Protein AF-A0A2V7ELX4-F1 (afdb_monomer_lite)

Secondary structure (DSSP, 8-state):
---PPPEEEEEEEE--SSS-EEEE--TT-SSEEEEES-TT------SS---S--TTS-EEEE-TT-EEEEEEEE-HHHHTTSPSEEEEEEEEEEBSS-EEEEEEEEEEESTT---

Foldseek 3Di:
DPPFDKDKDKDKDWQQDQAKFWWQDDVVPQKDKFWDQDQPDDPPDRPDPDDHPDLPHHTDIAHNGDMDMGMDIGDRVSLVVDDFHKIWIWIWTDTNVDIDIDTDGIDTPRPPDDD

Structure (mmCIF, N/CA/C/O backbone):
data_AF-A0A2V7ELX4-F1
#
_entry.id   AF-A0A2V7ELX4-F1
#
loop_
_atom_site.group_PDB
_atom_site.id
_atom_site.type_symbol
_atom_site.label_atom_id
_atom_site.label_alt_id
_atom_site.label_comp_id
_atom_site.label_asym_id
_atom_site.label_entity_id
_atom_site.label_seq_id
_atom_site.pdbx_PDB_ins_code
_atom_site.Cartn_x
_atom_site.Cartn_y
_atom_site.Cartn_z
_atom_site.occupancy
_atom_site.B_iso_or_equiv
_atom_site.auth_seq_id
_atom_site.auth_comp_id
_atom_site.auth_asym_id
_atom_site.auth_atom_id
_atom_site.pdbx_PDB_model_num
ATOM 1 N N . MET A 1 1 ? 15.986 -9.908 -24.007 1.00 38.38 1 MET A N 1
ATOM 2 C CA . MET A 1 1 ? 14.817 -10.297 -23.192 1.00 38.38 1 MET A CA 1
ATOM 3 C C . MET A 1 1 ? 14.514 -9.139 -22.253 1.00 38.38 1 MET A C 1
ATOM 5 O O . MET A 1 1 ? 15.300 -8.907 -21.348 1.00 38.38 1 MET A O 1
ATOM 9 N N . ARG A 1 2 ? 13.478 -8.332 -22.522 1.00 46.34 2 ARG A N 1
ATOM 10 C CA . ARG A 1 2 ? 13.071 -7.247 -21.610 1.00 46.34 2 ARG A CA 1
ATOM 11 C C . ARG A 1 2 ? 12.226 -7.862 -20.492 1.00 46.34 2 ARG A C 1
ATOM 13 O O . ARG A 1 2 ? 11.006 -7.822 -20.554 1.00 46.34 2 ARG A O 1
ATOM 20 N N . GLY A 1 3 ? 12.884 -8.523 -19.542 1.00 54.38 3 GLY A N 1
ATOM 21 C CA . GLY A 1 3 ? 12.252 -8.941 -18.293 1.00 54.38 3 GLY A CA 1
ATOM 22 C C . GLY 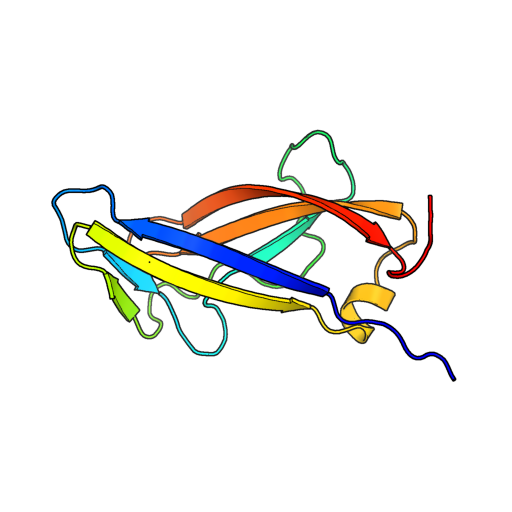A 1 3 ? 12.114 -7.711 -17.408 1.00 54.38 3 GLY A C 1
ATOM 23 O O . GLY A 1 3 ? 13.076 -7.329 -16.751 1.00 54.38 3 GLY A O 1
ATOM 24 N N . GLY A 1 4 ? 10.971 -7.032 -17.484 1.00 70.62 4 GLY A N 1
ATOM 25 C CA . GLY A 1 4 ? 10.635 -6.006 -16.502 1.00 70.62 4 GLY A CA 1
ATOM 26 C C . GLY A 1 4 ? 10.314 -6.660 -15.155 1.00 70.62 4 GLY A C 1
ATOM 27 O O . GLY A 1 4 ? 9.969 -7.839 -15.107 1.00 70.62 4 GLY A O 1
ATOM 28 N N . GLN A 1 5 ? 10.480 -5.910 -14.070 1.00 88.50 5 GLN A N 1
ATOM 29 C CA . GLN A 1 5 ? 10.137 -6.366 -12.725 1.00 88.50 5 GLN A CA 1
ATOM 30 C C . GLN A 1 5 ? 8.779 -5.793 -12.329 1.00 88.50 5 GLN A C 1
ATOM 32 O O . GLN A 1 5 ? 8.470 -4.650 -12.671 1.00 88.50 5 GLN A O 1
ATOM 37 N N . ASP A 1 6 ? 7.998 -6.582 -11.604 1.00 89.50 6 ASP A N 1
ATOM 38 C CA . ASP A 1 6 ? 6.769 -6.116 -10.976 1.00 89.50 6 ASP A CA 1
ATOM 39 C C . ASP A 1 6 ? 7.104 -5.362 -9.680 1.00 89.50 6 ASP A C 1
ATOM 41 O O . ASP A 1 6 ? 8.080 -5.683 -8.995 1.00 89.50 6 ASP A O 1
ATOM 45 N N . LEU A 1 7 ? 6.281 -4.376 -9.321 1.00 87.25 7 LEU A N 1
ATOM 46 C CA . LEU A 1 7 ? 6.351 -3.708 -8.021 1.00 87.25 7 LEU A CA 1
ATOM 47 C C . LEU A 1 7 ? 5.241 -4.250 -7.126 1.00 87.25 7 LEU A C 1
ATOM 49 O O . LEU A 1 7 ? 4.069 -3.954 -7.351 1.00 87.25 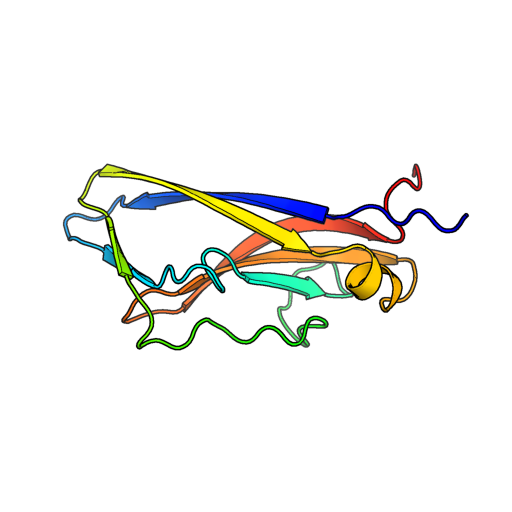7 LEU A O 1
ATOM 53 N N . GLU A 1 8 ? 5.601 -4.997 -6.088 1.00 88.25 8 GLU A N 1
ATOM 54 C CA . GLU A 1 8 ? 4.666 -5.329 -5.015 1.00 88.25 8 GLU A CA 1
ATOM 55 C C . GLU A 1 8 ? 4.708 -4.252 -3.927 1.00 88.25 8 GLU A C 1
ATOM 57 O O . GLU A 1 8 ? 5.768 -3.911 -3.401 1.00 88.25 8 GLU A O 1
ATOM 62 N N . VAL A 1 9 ? 3.536 -3.724 -3.584 1.00 84.62 9 VAL A N 1
ATOM 63 C CA . VAL A 1 9 ? 3.335 -2.818 -2.455 1.00 84.62 9 VAL A CA 1
ATOM 64 C C . VAL A 1 9 ? 2.436 -3.505 -1.444 1.00 84.62 9 VAL A C 1
ATOM 66 O O . VAL A 1 9 ? 1.323 -3.917 -1.769 1.00 84.62 9 VAL A O 1
ATOM 69 N N . SER A 1 10 ? 2.910 -3.569 -0.206 1.00 86.06 10 SER A N 1
ATOM 70 C CA . SER A 1 10 ? 2.210 -4.192 0.912 1.00 86.06 10 SER A CA 1
ATOM 71 C C . SER A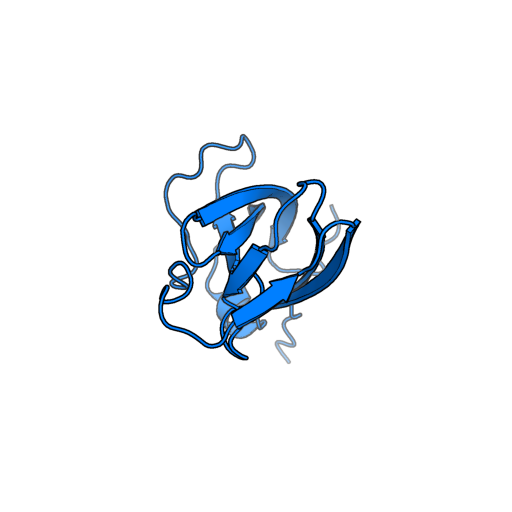 1 10 ? 2.006 -3.173 2.027 1.00 86.06 10 SER A C 1
ATOM 73 O O . SER A 1 10 ? 2.910 -2.396 2.337 1.00 86.06 10 SER A O 1
ATOM 75 N N . ALA A 1 11 ? 0.826 -3.170 2.643 1.00 84.25 11 ALA A N 1
ATOM 76 C CA . ALA A 1 11 ? 0.506 -2.316 3.780 1.00 84.25 11 ALA A CA 1
ATOM 77 C C . ALA A 1 11 ? -0.287 -3.069 4.848 1.00 84.25 11 ALA A C 1
ATOM 79 O O . ALA A 1 11 ? -1.056 -3.983 4.553 1.00 84.25 11 ALA A O 1
ATOM 80 N N . LEU A 1 12 ? -0.116 -2.646 6.100 1.00 87.75 12 LEU A N 1
ATOM 81 C CA . LEU A 1 12 ? -0.895 -3.128 7.234 1.00 87.75 12 LEU A CA 1
ATOM 82 C C . LEU A 1 12 ? -1.928 -2.073 7.614 1.00 87.75 12 LEU A C 1
ATOM 84 O O . LEU A 1 12 ? -1.573 -0.959 8.001 1.00 87.75 12 LEU A O 1
ATOM 88 N N . LEU A 1 13 ? -3.204 -2.437 7.528 1.00 86.50 13 LEU A N 1
ATOM 89 C CA . LEU A 1 13 ? -4.302 -1.614 8.017 1.00 86.50 13 LEU A CA 1
ATOM 90 C C . LEU A 1 13 ? -4.763 -2.156 9.366 1.00 86.50 13 LEU A C 1
ATOM 92 O O . LEU A 1 13 ? -5.179 -3.308 9.460 1.00 86.50 13 LEU A O 1
ATOM 96 N N . ARG A 1 14 ? -4.724 -1.309 10.396 1.00 90.25 14 ARG A N 1
ATOM 97 C CA . ARG A 1 14 ? -5.209 -1.632 11.740 1.00 90.25 14 ARG A CA 1
ATOM 98 C C . ARG A 1 14 ? -6.435 -0.797 12.083 1.00 90.25 14 ARG A C 1
ATOM 100 O O . ARG A 1 14 ? -6.370 0.434 12.045 1.00 90.25 14 ARG A O 1
ATOM 107 N N . ASN A 1 15 ? -7.520 -1.447 12.496 1.00 90.81 15 ASN A N 1
ATOM 108 C CA . ASN A 1 15 ? -8.676 -0.748 13.042 1.00 90.81 15 ASN A CA 1
ATOM 109 C C . ASN A 1 15 ? -8.405 -0.348 14.503 1.00 90.81 15 ASN A C 1
ATOM 111 O O . ASN A 1 15 ? -8.617 -1.123 15.430 1.00 90.81 15 ASN A O 1
ATOM 115 N N . SER A 1 16 ? -7.938 0.885 14.708 1.00 92.94 16 SER A N 1
ATOM 116 C CA . SER A 1 16 ? -7.725 1.462 16.049 1.00 92.94 16 SER A CA 1
ATOM 117 C C . SER A 1 16 ? -8.968 2.166 16.615 1.00 92.94 16 SER A C 1
ATOM 119 O O . SER A 1 16 ? -8.877 2.862 17.627 1.00 92.94 16 SER A O 1
ATOM 121 N N . THR A 1 17 ? -10.123 2.048 15.953 1.00 90.94 17 THR A N 1
ATOM 122 C CA . THR A 1 17 ? -11.378 2.664 16.403 1.00 90.94 17 THR A CA 1
ATOM 123 C C . THR A 1 17 ? -12.137 1.741 17.360 1.00 90.94 17 THR A C 1
ATOM 125 O O . THR A 1 17 ? -11.716 0.620 17.631 1.00 90.94 17 THR A O 1
ATOM 128 N N . LYS A 1 18 ? -13.273 2.216 17.886 1.00 93.94 18 LYS A N 1
ATOM 129 C CA . LYS A 1 18 ? -14.194 1.410 18.708 1.00 93.94 18 LYS A CA 1
ATOM 130 C C . LYS A 1 18 ? -15.308 0.742 17.893 1.00 93.94 18 LYS A C 1
ATOM 132 O O . LYS A 1 18 ? -16.144 0.060 18.476 1.00 93.94 18 LYS A O 1
ATOM 137 N N . SER A 1 19 ? -15.336 0.957 16.580 1.00 93.25 19 SER A N 1
ATOM 138 C CA . SER A 1 19 ? -16.405 0.502 15.690 1.00 93.25 19 SER A CA 1
ATOM 139 C C . SER A 1 19 ? -15.865 -0.463 14.645 1.00 93.25 19 SER A C 1
ATOM 141 O O . SER A 1 19 ? -14.681 -0.437 14.321 1.00 93.25 19 SER A O 1
ATOM 143 N N . HIS A 1 20 ? -16.745 -1.287 14.085 1.00 92.12 20 HIS A N 1
ATOM 144 C CA . HIS A 1 20 ? -16.433 -2.084 12.902 1.00 92.12 20 HIS A CA 1
ATOM 145 C C . HIS A 1 20 ? -16.174 -1.180 11.689 1.00 92.12 20 HIS A C 1
ATOM 147 O O . HIS A 1 20 ? -16.853 -0.163 11.509 1.00 92.12 20 HIS A O 1
ATOM 153 N N . ILE A 1 21 ? -15.197 -1.553 10.863 1.00 88.94 21 ILE A N 1
ATOM 154 C CA . ILE A 1 21 ? -14.894 -0.885 9.594 1.00 88.94 21 ILE A CA 1
ATOM 155 C C . ILE A 1 21 ? -15.142 -1.873 8.463 1.00 88.94 21 ILE A C 1
ATOM 157 O O . ILE A 1 21 ? -14.473 -2.896 8.365 1.00 88.94 21 ILE A O 1
ATOM 161 N N . LEU A 1 22 ? -16.052 -1.513 7.559 1.00 87.94 22 LEU A N 1
ATOM 162 C CA . LEU A 1 22 ? -16.247 -2.235 6.308 1.00 87.94 22 LEU A CA 1
ATOM 163 C C . LEU A 1 22 ? -15.249 -1.708 5.277 1.00 87.94 22 LEU A C 1
ATOM 165 O O . LEU A 1 22 ? -15.477 -0.681 4.625 1.00 87.94 22 LEU A O 1
ATOM 169 N N . LEU A 1 23 ? -14.116 -2.395 5.166 1.00 83.12 23 LEU A N 1
ATOM 170 C CA . LEU A 1 23 ? -13.124 -2.140 4.133 1.00 83.12 23 LEU A CA 1
ATOM 171 C C . LEU A 1 23 ? -13.650 -2.705 2.816 1.00 83.12 23 LEU A C 1
ATOM 173 O O . LEU A 1 23 ? -13.924 -3.899 2.732 1.00 83.12 23 LEU A O 1
ATOM 177 N N . VAL A 1 24 ? -13.766 -1.883 1.777 1.00 76.31 24 VAL A N 1
ATOM 178 C CA . VAL A 1 24 ? -14.092 -2.389 0.441 1.00 76.31 24 VAL A CA 1
ATOM 179 C C . VAL A 1 24 ? -12.861 -3.135 -0.065 1.00 76.31 24 VAL A C 1
ATOM 181 O O . VAL A 1 24 ? -11.835 -2.532 -0.356 1.00 76.31 24 VAL A O 1
ATOM 184 N N . ASN A 1 25 ? -12.962 -4.458 -0.124 1.00 68.25 25 ASN A N 1
ATOM 185 C CA . ASN A 1 25 ? -11.889 -5.367 -0.496 1.00 68.25 25 ASN A CA 1
ATOM 186 C C . ASN A 1 25 ? -12.444 -6.411 -1.471 1.00 68.25 25 ASN A C 1
ATOM 188 O O . ASN A 1 25 ? -12.694 -7.567 -1.131 1.00 68.25 25 ASN A O 1
ATOM 192 N N . GLY A 1 26 ? -12.695 -5.976 -2.704 1.00 57.03 26 GLY A N 1
ATOM 193 C CA . GLY A 1 26 ? -12.852 -6.912 -3.811 1.00 57.03 26 GLY A CA 1
ATOM 194 C C . GLY A 1 26 ? -11.479 -7.409 -4.259 1.00 57.03 26 GLY A C 1
ATOM 195 O O . GLY A 1 26 ? -10.503 -6.668 -4.162 1.00 57.03 26 GLY A O 1
ATOM 196 N N . ALA A 1 27 ? -11.411 -8.601 -4.862 1.00 53.66 27 ALA A N 1
ATOM 197 C CA . ALA A 1 27 ? -10.189 -9.161 -5.465 1.00 53.66 27 ALA A CA 1
ATOM 198 C C . ALA A 1 27 ? -9.467 -8.215 -6.458 1.00 53.66 27 ALA A C 1
ATOM 200 O O . ALA A 1 27 ? -8.340 -8.469 -6.864 1.00 53.66 27 ALA A O 1
ATOM 201 N N . GLN A 1 28 ? -10.113 -7.117 -6.858 1.00 54.59 28 GLN A N 1
ATOM 202 C CA . GLN A 1 28 ? -9.592 -6.123 -7.787 1.00 54.59 28 GLN A CA 1
ATOM 203 C C . GLN A 1 28 ? -9.047 -4.853 -7.113 1.00 54.59 28 GLN A C 1
ATOM 205 O O . GLN A 1 28 ? -8.405 -4.062 -7.805 1.00 54.59 28 GLN A O 1
ATOM 210 N N . CYS A 1 29 ? -9.284 -4.627 -5.812 1.00 59.66 29 CYS A N 1
ATOM 211 C CA . CYS A 1 29 ? -8.969 -3.346 -5.168 1.00 59.66 29 CYS A CA 1
ATOM 212 C C . CYS A 1 29 ? -8.827 -3.412 -3.621 1.00 59.66 29 CYS A C 1
ATOM 214 O O . CYS A 1 29 ? -9.541 -2.713 -2.912 1.00 59.66 29 CYS A O 1
ATOM 216 N N . PRO A 1 30 ? -7.932 -4.244 -3.055 1.00 59.25 30 PRO A N 1
ATOM 217 C CA . PRO A 1 30 ? -7.612 -4.198 -1.620 1.00 59.25 30 PRO A CA 1
ATOM 218 C C . PRO A 1 30 ? -6.833 -2.930 -1.236 1.00 59.25 30 PRO A C 1
ATOM 220 O O . PRO A 1 30 ? -6.984 -2.401 -0.139 1.00 59.25 30 PRO A O 1
ATOM 223 N N . LEU A 1 31 ? -5.969 -2.472 -2.145 1.00 66.25 31 LEU A N 1
ATOM 224 C CA . LEU A 1 31 ? -4.996 -1.408 -1.947 1.00 66.25 31 LEU A CA 1
ATOM 225 C C . LEU A 1 31 ? -4.752 -0.724 -3.290 1.00 66.25 31 LEU A C 1
ATOM 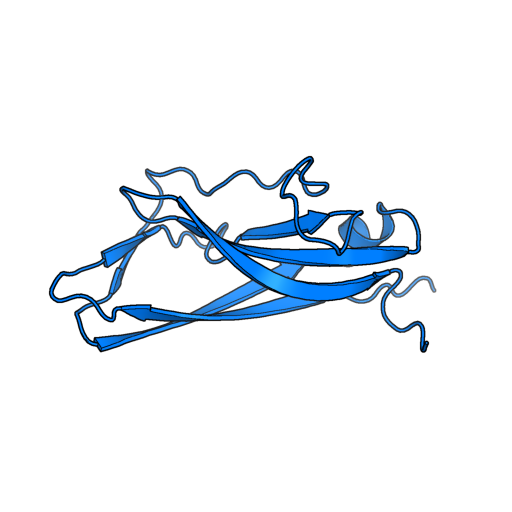227 O O . LEU A 1 31 ? -4.441 -1.385 -4.285 1.00 66.25 31 LEU A O 1
ATOM 231 N N . PHE A 1 32 ? -4.922 0.592 -3.328 1.00 68.00 32 PHE A N 1
ATOM 232 C CA . PHE A 1 32 ? -4.665 1.393 -4.517 1.00 68.00 32 PHE A CA 1
ATOM 233 C C . PHE A 1 32 ? -3.317 2.108 -4.369 1.00 68.00 32 PHE A C 1
ATOM 235 O O . PHE A 1 32 ? -3.067 2.744 -3.344 1.00 68.00 32 PHE A O 1
ATOM 242 N N . VAL A 1 33 ? -2.440 1.960 -5.368 1.00 64.19 33 VAL A N 1
ATOM 243 C CA . VAL A 1 33 ? -1.078 2.512 -5.370 1.00 64.19 33 VAL A CA 1
ATOM 244 C C . VAL A 1 33 ? -0.994 3.637 -6.385 1.00 64.19 33 VAL A C 1
ATOM 246 O O . VAL A 1 33 ? -0.953 3.364 -7.576 1.00 64.19 33 VAL A O 1
ATOM 249 N N . ARG A 1 34 ? -0.886 4.887 -5.934 1.00 70.38 34 ARG A N 1
ATOM 250 C CA . ARG A 1 34 ? -0.635 6.010 -6.853 1.00 70.38 34 ARG A CA 1
ATOM 251 C C . ARG A 1 34 ? 0.859 6.212 -7.017 1.00 70.38 34 ARG A C 1
ATOM 253 O O . ARG A 1 34 ? 1.537 6.484 -6.025 1.00 70.38 34 ARG A O 1
ATOM 260 N N . LEU A 1 35 ? 1.335 6.138 -8.258 1.00 71.56 35 LEU A N 1
ATOM 261 C CA . LEU A 1 35 ? 2.652 6.639 -8.642 1.00 71.56 35 LEU A CA 1
ATOM 262 C C . LEU A 1 35 ? 2.528 8.085 -9.123 1.00 71.56 35 LEU A C 1
ATOM 264 O O . LEU A 1 35 ? 1.691 8.382 -9.976 1.00 71.56 35 LEU A O 1
ATOM 268 N N . PHE A 1 36 ? 3.351 8.980 -8.581 1.00 71.94 36 PHE A N 1
ATOM 269 C CA . PHE A 1 36 ? 3.367 10.395 -8.958 1.00 71.94 36 PHE A CA 1
ATOM 270 C C . PHE A 1 36 ? 4.795 10.900 -9.170 1.00 71.94 36 PHE A C 1
ATOM 272 O O . PHE A 1 36 ? 5.721 10.460 -8.490 1.00 71.94 36 PHE A O 1
ATOM 279 N N . ALA A 1 37 ? 4.969 11.790 -10.149 1.00 65.00 37 ALA A N 1
ATOM 280 C CA . ALA A 1 37 ? 6.285 12.230 -10.616 1.00 65.00 37 ALA A CA 1
ATOM 281 C C . ALA A 1 37 ? 7.008 13.180 -9.641 1.00 65.00 37 ALA A C 1
ATOM 283 O O . ALA A 1 37 ? 8.228 13.299 -9.706 1.00 65.00 37 ALA A O 1
ATOM 284 N N . ASP A 1 38 ? 6.278 13.848 -8.742 1.00 62.78 38 ASP A N 1
ATOM 285 C CA . ASP A 1 38 ? 6.851 14.773 -7.760 1.00 62.78 38 ASP A CA 1
ATOM 286 C C . ASP A 1 38 ? 6.969 14.122 -6.368 1.00 62.78 38 ASP A C 1
ATOM 288 O O . ASP A 1 38 ? 5.980 14.051 -5.650 1.00 62.78 38 ASP A O 1
ATOM 292 N N . PRO A 1 39 ? 8.156 13.696 -5.907 1.00 56.62 39 PRO A N 1
ATOM 293 C CA . PRO A 1 39 ? 8.321 13.017 -4.620 1.00 56.62 39 PRO A CA 1
ATOM 294 C C . PRO A 1 39 ? 8.061 13.898 -3.378 1.00 56.62 39 PRO A C 1
ATOM 296 O O . PRO A 1 39 ? 8.238 13.403 -2.264 1.00 56.62 39 PRO A O 1
ATOM 299 N N . THR A 1 40 ? 7.680 15.174 -3.528 1.00 57.94 40 THR A N 1
ATOM 300 C CA . THR A 1 40 ? 7.427 16.111 -2.414 1.00 57.94 40 THR A CA 1
ATOM 301 C C . THR A 1 40 ? 6.000 16.081 -1.854 1.00 57.94 40 THR A C 1
ATOM 303 O O . THR A 1 40 ? 5.759 16.646 -0.789 1.00 57.94 40 THR A O 1
ATOM 306 N N . GLY A 1 41 ? 5.085 15.328 -2.475 1.00 49.78 41 GLY A N 1
ATOM 307 C CA . GLY A 1 41 ? 3.893 14.829 -1.780 1.00 49.78 41 GLY A CA 1
ATOM 308 C C . GLY A 1 41 ? 2.562 15.518 -2.076 1.00 49.78 41 GLY A C 1
ATOM 309 O O . GLY A 1 41 ? 1.587 15.185 -1.406 1.00 49.78 41 GLY A O 1
ATOM 310 N N . GLU A 1 42 ? 2.465 16.402 -3.074 1.00 52.69 42 GLU A N 1
ATOM 311 C CA . GLU A 1 42 ? 1.157 16.864 -3.562 1.00 52.69 42 GLU A CA 1
ATOM 312 C C . GLU A 1 42 ? 0.507 15.775 -4.442 1.00 52.69 42 GLU A C 1
ATOM 314 O O . GLU A 1 42 ? 1.046 15.436 -5.500 1.00 52.69 42 GLU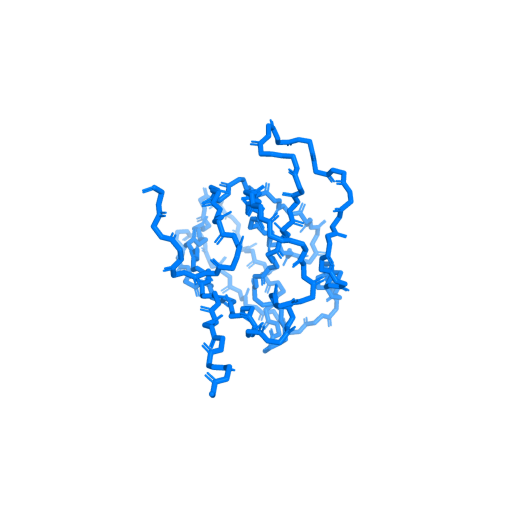 A O 1
ATOM 319 N N . PRO A 1 43 ? -0.648 15.199 -4.051 1.00 52.56 43 PRO A N 1
ATOM 320 C CA . PRO A 1 43 ? -1.294 14.090 -4.755 1.00 52.56 43 PRO A CA 1
ATOM 321 C C . PRO A 1 43 ? -2.051 14.552 -6.017 1.00 52.56 43 PRO A C 1
ATOM 323 O O . PRO A 1 43 ? -3.191 14.136 -6.262 1.00 52.56 43 PRO A O 1
ATOM 326 N N . SER A 1 44 ? -1.428 15.400 -6.835 1.00 48.72 44 SER A N 1
ATOM 327 C CA . SER A 1 44 ? -1.951 15.827 -8.133 1.00 48.72 44 SER A CA 1
ATOM 328 C C . SER A 1 44 ? -1.480 14.870 -9.242 1.00 48.72 44 SER A C 1
ATOM 330 O O . SER A 1 44 ? -0.299 14.568 -9.362 1.00 48.72 44 SER A O 1
ATOM 332 N N . GLY A 1 45 ? -2.429 14.346 -10.032 1.00 51.03 45 GLY A N 1
ATOM 333 C CA . GLY A 1 45 ? -2.154 13.508 -11.211 1.00 51.03 45 GLY A CA 1
ATOM 334 C C . GLY A 1 45 ? -1.719 12.064 -10.923 1.00 51.03 45 GLY A C 1
ATOM 335 O O . GLY A 1 45 ? -0.554 11.732 -11.115 1.00 51.03 45 GLY A O 1
ATOM 336 N N . SER A 1 46 ? -2.662 11.181 -10.539 1.00 53.41 46 SER A N 1
ATOM 337 C CA . SER A 1 46 ? -2.417 9.720 -10.609 1.00 53.41 46 SER A CA 1
ATOM 338 C C . SER A 1 46 ? -1.930 9.383 -12.004 1.00 53.41 46 SER A C 1
ATOM 340 O O . SER A 1 46 ? -2.613 9.716 -12.974 1.00 53.41 46 SER A O 1
ATOM 342 N N . LEU A 1 47 ? -0.789 8.712 -12.098 1.00 53.19 47 LEU A N 1
ATOM 343 C CA . LEU A 1 47 ? -0.286 8.231 -13.377 1.00 53.19 47 LEU A CA 1
ATOM 344 C C . LEU A 1 47 ? -0.818 6.830 -13.703 1.00 53.19 47 LEU A C 1
ATOM 346 O O . LEU A 1 47 ? -0.807 6.427 -14.862 1.00 53.19 47 LEU A O 1
ATOM 350 N N . ASP A 1 48 ? -1.339 6.105 -12.710 1.00 54.72 48 ASP A N 1
ATOM 351 C CA . ASP A 1 48 ? -2.065 4.864 -12.928 1.00 54.72 48 ASP A CA 1
ATOM 352 C C . ASP A 1 48 ? -3.578 5.127 -13.021 1.00 54.72 48 ASP A C 1
ATOM 354 O O . ASP A 1 48 ? -4.174 5.860 -12.233 1.00 54.72 48 ASP A O 1
ATOM 358 N N . GLY A 1 49 ? -4.221 4.537 -14.028 1.00 49.19 49 GLY A N 1
ATOM 359 C CA . GLY A 1 49 ? -5.660 4.678 -14.258 1.00 49.19 49 GLY A CA 1
ATOM 360 C C . GLY A 1 49 ? -6.533 3.952 -13.233 1.00 49.19 49 GLY A C 1
ATOM 361 O O . GLY A 1 49 ? -7.751 3.903 -13.422 1.00 49.19 49 GLY A O 1
ATOM 362 N N . SER A 1 50 ? -5.963 3.353 -12.178 1.00 54.53 50 SER A N 1
ATOM 363 C CA . SER A 1 50 ? -6.802 2.807 -11.120 1.00 54.53 50 SER A CA 1
ATOM 364 C C . SER A 1 50 ? -7.511 3.966 -10.421 1.00 54.53 50 SER A C 1
ATOM 366 O O . SER A 1 50 ? -6.913 4.916 -9.940 1.00 54.53 50 SER A O 1
ATOM 368 N N . MET A 1 51 ? -8.835 3.951 -10.444 1.00 51.72 51 MET A N 1
ATOM 369 C CA . MET A 1 51 ? -9.628 4.839 -9.606 1.00 51.72 51 MET A CA 1
ATOM 370 C C . MET A 1 51 ? -9.810 4.157 -8.250 1.00 51.72 51 MET A C 1
ATOM 372 O O . MET A 1 51 ? -9.671 2.935 -8.145 1.00 51.72 51 MET A O 1
ATOM 376 N N . ALA A 1 52 ? -10.132 4.935 -7.214 1.00 58.72 52 ALA A N 1
ATOM 377 C CA . ALA A 1 52 ? -10.582 4.382 -5.940 1.00 58.72 52 ALA A CA 1
ATOM 378 C C . ALA A 1 52 ? -11.633 3.279 -6.170 1.00 58.72 52 ALA A C 1
ATOM 380 O O . ALA A 1 52 ? -12.419 3.337 -7.121 1.00 58.72 52 ALA A O 1
ATOM 381 N N . CYS A 1 53 ? -11.627 2.262 -5.312 1.00 61.88 53 CYS A N 1
ATOM 382 C CA . CYS A 1 53 ? -12.498 1.105 -5.460 1.00 61.88 53 CYS A CA 1
ATOM 383 C C . CYS A 1 53 ? -13.962 1.550 -5.517 1.00 61.88 53 CYS A C 1
ATOM 385 O O . CYS A 1 53 ? -14.372 2.442 -4.772 1.00 61.88 53 CYS A O 1
ATOM 387 N N . ALA A 1 54 ? -14.774 0.920 -6.371 1.00 62.97 54 ALA A N 1
ATOM 388 C CA . ALA A 1 54 ? -16.205 1.195 -6.375 1.00 62.97 54 ALA A CA 1
ATOM 389 C C . ALA A 1 54 ? -16.770 0.913 -4.973 1.00 62.97 54 ALA A C 1
ATOM 391 O O . ALA A 1 54 ? -16.672 -0.210 -4.479 1.00 62.97 54 ALA A O 1
ATOM 392 N N . SER A 1 55 ? -17.387 1.914 -4.343 1.00 63.09 55 SER A N 1
ATOM 393 C CA . SER A 1 55 ? -17.849 1.863 -2.944 1.00 63.09 55 SER A CA 1
ATOM 394 C C . SER A 1 55 ? -18.916 0.796 -2.652 1.00 63.09 55 SER A C 1
ATOM 396 O O . SER A 1 55 ? -19.276 0.582 -1.499 1.00 63.09 55 SER A O 1
ATOM 398 N N . ARG A 1 56 ? -19.416 0.109 -3.689 1.00 65.94 56 ARG A N 1
ATOM 399 C CA . ARG A 1 56 ? -20.388 -0.995 -3.616 1.00 65.94 56 ARG A CA 1
ATOM 400 C C . ARG A 1 56 ? -19.765 -2.384 -3.828 1.00 65.94 56 ARG A C 1
ATOM 402 O O . ARG A 1 56 ? -20.487 -3.332 -4.126 1.00 65.94 56 ARG A O 1
ATOM 409 N N . GLY A 1 57 ? -18.441 -2.502 -3.746 1.00 67.62 57 GLY A N 1
ATOM 410 C CA . GLY A 1 57 ? -17.742 -3.782 -3.860 1.00 67.62 57 GLY A CA 1
ATOM 411 C C . GLY A 1 57 ? -17.899 -4.680 -2.621 1.00 67.62 57 GLY A C 1
ATOM 412 O O . GLY A 1 57 ? -18.405 -4.228 -1.593 1.00 67.62 57 GLY A O 1
ATOM 413 N N . PRO A 1 58 ? -17.442 -5.946 -2.697 1.00 77.25 58 PRO A N 1
ATOM 414 C CA . PRO A 1 58 ? -17.333 -6.828 -1.538 1.00 77.25 58 PRO A CA 1
ATOM 415 C C . PRO A 1 58 ? -16.547 -6.165 -0.406 1.00 77.25 58 PRO A C 1
ATOM 417 O O . PRO A 1 58 ? -15.565 -5.462 -0.660 1.00 77.25 58 PRO A O 1
ATOM 420 N N . THR A 1 59 ? -16.966 -6.402 0.834 1.00 84.50 59 THR A N 1
ATOM 421 C CA . THR A 1 59 ? -16.342 -5.796 2.011 1.00 84.50 59 THR A CA 1
ATOM 422 C C . THR A 1 59 ? -15.718 -6.839 2.922 1.00 84.50 59 THR A C 1
ATOM 424 O O . THR A 1 59 ? -16.324 -7.874 3.191 1.00 84.50 59 THR A O 1
ATOM 427 N N . LEU A 1 60 ? -14.542 -6.517 3.450 1.00 86.25 60 LEU A N 1
ATOM 428 C CA . LEU A 1 60 ? -13.965 -7.155 4.620 1.00 86.25 60 LEU A CA 1
ATOM 429 C C . LEU A 1 60 ? -14.400 -6.367 5.860 1.00 86.25 60 LEU A C 1
ATOM 431 O O . LEU A 1 60 ? -14.150 -5.164 5.942 1.00 86.25 60 LEU A O 1
ATOM 435 N N . ASP A 1 61 ? -15.050 -7.040 6.804 1.00 90.12 61 ASP A N 1
ATOM 436 C CA . ASP A 1 61 ? -15.355 -6.459 8.109 1.00 90.12 61 ASP A CA 1
ATOM 437 C C . ASP A 1 61 ? -14.124 -6.555 9.019 1.00 90.12 61 ASP A C 1
ATOM 439 O O . ASP A 1 61 ? -13.588 -7.642 9.227 1.00 90.12 61 ASP A O 1
ATOM 443 N N . LEU A 1 62 ? -13.661 -5.410 9.519 1.00 90.00 62 LEU A N 1
ATOM 444 C CA . LEU A 1 62 ? -12.557 -5.296 10.467 1.00 90.00 62 LEU A CA 1
ATOM 445 C C . LEU A 1 62 ? -13.114 -4.874 11.824 1.00 90.00 62 LEU A C 1
ATOM 447 O O . LEU A 1 62 ? -13.515 -3.715 12.000 1.00 90.00 62 LEU A O 1
ATOM 451 N N . ALA A 1 63 ? -13.096 -5.779 12.798 1.00 94.81 63 ALA A N 1
ATOM 452 C CA . ALA A 1 63 ? -13.504 -5.483 14.162 1.00 94.81 63 ALA A CA 1
ATOM 453 C C . ALA A 1 63 ? -12.489 -4.548 14.859 1.00 94.81 63 ALA A C 1
ATOM 455 O O . ALA A 1 63 ? -11.344 -4.406 14.412 1.00 94.81 63 ALA A O 1
ATOM 456 N N . PRO A 1 64 ? -12.875 -3.873 15.958 1.00 95.81 64 PRO A N 1
ATOM 457 C CA . PRO A 1 64 ? -11.944 -3.091 16.769 1.00 95.81 64 PRO A CA 1
ATOM 458 C C . PRO A 1 64 ? -10.716 -3.905 17.198 1.00 95.81 64 PRO A C 1
ATOM 460 O O . PRO A 1 64 ? -10.842 -4.935 17.855 1.00 95.81 64 PRO A O 1
ATOM 463 N N . GLY A 1 65 ? -9.522 -3.416 16.866 1.00 95.06 65 GLY A N 1
ATOM 464 C CA . GLY A 1 65 ? -8.249 -4.077 17.160 1.00 95.06 65 GLY A CA 1
ATOM 465 C C . GLY A 1 65 ? -7.705 -4.961 16.035 1.00 95.06 65 GLY A C 1
ATOM 466 O O . GLY A 1 65 ? -6.500 -5.231 16.044 1.00 95.06 65 GLY A O 1
ATOM 467 N N . ASP A 1 66 ? -8.529 -5.336 15.052 1.00 94.06 66 ASP A N 1
ATOM 468 C CA . ASP A 1 66 ? -8.103 -6.174 13.931 1.00 94.06 66 ASP A CA 1
ATOM 469 C C . ASP A 1 66 ? -7.032 -5.492 13.081 1.00 94.06 66 ASP A C 1
ATOM 471 O O . ASP A 1 66 ? -6.965 -4.262 12.953 1.00 94.06 66 ASP A O 1
ATOM 475 N N . THR A 1 67 ? -6.186 -6.321 12.474 1.00 91.19 67 THR A N 1
ATOM 476 C CA . THR A 1 67 ? -5.186 -5.902 11.493 1.00 91.19 67 THR A CA 1
ATOM 477 C C . THR A 1 67 ? -5.280 -6.791 10.265 1.00 91.19 67 THR A C 1
ATOM 479 O O . THR A 1 67 ? -5.357 -8.012 10.386 1.00 91.19 67 THR A O 1
ATOM 482 N N . VAL A 1 68 ? -5.234 -6.184 9.083 1.00 87.38 68 VAL A N 1
ATOM 483 C CA . VAL A 1 68 ? -5.196 -6.891 7.802 1.00 87.38 68 VAL A CA 1
ATOM 484 C C . VAL A 1 68 ? -3.991 -6.439 6.986 1.00 87.38 68 VAL A C 1
ATOM 486 O O . VAL A 1 68 ? -3.656 -5.254 6.951 1.00 87.38 68 VAL A O 1
ATOM 489 N N . ALA A 1 69 ? -3.342 -7.397 6.329 1.00 86.62 69 ALA A N 1
ATOM 490 C CA . ALA A 1 69 ? -2.344 -7.124 5.309 1.00 86.62 69 ALA A CA 1
ATOM 491 C C . ALA A 1 69 ? -3.032 -6.976 3.951 1.00 86.62 69 ALA A C 1
ATOM 493 O O . ALA A 1 69 ? -3.805 -7.838 3.533 1.00 86.62 69 ALA A O 1
ATOM 494 N N . LEU A 1 70 ? -2.744 -5.874 3.275 1.00 82.56 70 LEU A N 1
ATOM 495 C CA . LEU A 1 70 ? -3.243 -5.565 1.947 1.00 82.56 70 LEU A CA 1
ATOM 496 C C . LEU A 1 70 ? -2.046 -5.493 1.012 1.00 82.56 70 LEU A C 1
ATOM 498 O O . LEU A 1 70 ? -1.045 -4.861 1.345 1.00 82.56 70 LEU A O 1
ATOM 502 N N . THR A 1 71 ? -2.148 -6.129 -0.148 1.00 82.75 71 THR A N 1
ATOM 503 C CA . THR A 1 71 ? -1.076 -6.144 -1.141 1.00 82.75 71 THR A CA 1
ATOM 504 C C . THR A 1 71 ? -1.613 -5.731 -2.503 1.00 82.75 71 THR A C 1
ATOM 506 O O . THR A 1 71 ? -2.772 -5.986 -2.850 1.00 82.75 71 THR A O 1
ATOM 509 N N . ARG A 1 72 ? -0.775 -5.055 -3.284 1.00 81.69 72 ARG A N 1
ATOM 510 C CA . ARG A 1 72 ? -1.043 -4.718 -4.678 1.00 81.69 72 ARG A CA 1
ATOM 511 C C . ARG A 1 72 ? 0.231 -4.882 -5.482 1.00 81.69 72 ARG A C 1
ATOM 513 O O . ARG A 1 72 ? 1.243 -4.262 -5.175 1.00 81.69 72 ARG A O 1
ATOM 520 N N . THR A 1 73 ? 0.135 -5.653 -6.552 1.00 84.56 73 THR A N 1
ATOM 521 C CA . THR A 1 73 ? 1.204 -5.783 -7.537 1.00 84.56 73 THR A CA 1
ATOM 522 C C . THR A 1 73 ? 0.902 -4.873 -8.721 1.00 84.56 73 THR A C 1
ATOM 524 O O . THR A 1 73 ? -0.176 -4.955 -9.316 1.00 84.56 73 THR A O 1
ATOM 527 N N . LEU A 1 74 ? 1.837 -3.983 -9.044 1.00 81.75 74 LEU A N 1
ATOM 528 C CA . LEU A 1 74 ? 1.864 -3.237 -10.295 1.00 81.75 74 LEU A CA 1
ATOM 529 C C . LEU A 1 74 ? 2.719 -4.029 -11.290 1.00 81.75 74 LEU A C 1
ATOM 531 O O . LEU A 1 74 ? 3.925 -4.169 -11.061 1.00 81.75 74 LEU A O 1
ATOM 535 N N . PRO A 1 75 ? 2.114 -4.574 -12.356 1.00 84.88 75 PRO A N 1
ATOM 536 C CA . PRO A 1 75 ? 2.845 -5.396 -13.300 1.00 84.88 75 PRO A CA 1
ATOM 537 C C . PRO A 1 75 ? 3.828 -4.572 -14.142 1.00 84.88 75 PRO A C 1
ATOM 539 O O . PRO A 1 75 ? 3.655 -3.370 -14.379 1.00 84.88 75 PRO A O 1
ATOM 542 N N . ALA A 1 76 ? 4.893 -5.238 -14.573 1.00 87.00 76 ALA A N 1
ATOM 543 C CA . ALA A 1 76 ? 6.034 -4.642 -15.250 1.00 87.00 76 ALA A CA 1
ATOM 544 C C . ALA A 1 76 ? 5.683 -3.900 -16.550 1.00 87.00 76 ALA A C 1
ATOM 546 O O . ALA A 1 76 ? 6.373 -2.951 -16.922 1.00 87.00 76 ALA A O 1
ATOM 547 N N . ASP A 1 77 ? 4.632 -4.322 -17.253 1.00 83.44 77 ASP A N 1
ATOM 548 C CA . ASP A 1 77 ? 4.143 -3.695 -18.483 1.00 83.44 77 ASP A CA 1
ATOM 549 C C . ASP A 1 77 ? 3.553 -2.302 -18.223 1.00 83.44 77 ASP A C 1
ATOM 551 O O . ASP A 1 77 ? 3.862 -1.358 -18.9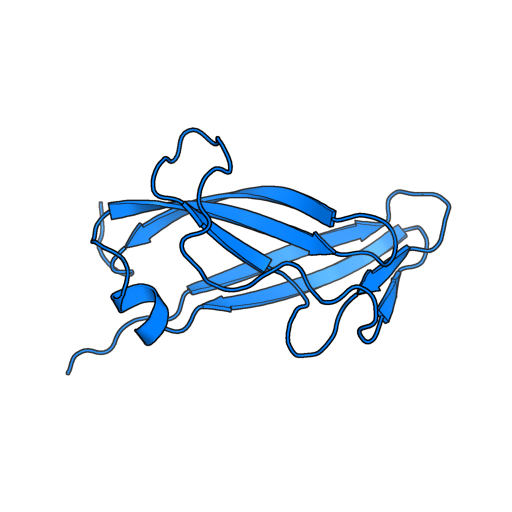53 1.00 83.44 77 ASP A O 1
ATOM 555 N N . ILE A 1 78 ? 2.788 -2.149 -17.139 1.00 82.31 78 ILE A N 1
ATOM 556 C CA . ILE A 1 78 ? 2.305 -0.847 -16.671 1.00 82.31 78 ILE A CA 1
ATOM 557 C C . ILE A 1 78 ? 3.494 0.006 -16.240 1.00 82.31 78 ILE A C 1
ATOM 559 O O . ILE A 1 78 ? 3.604 1.159 -16.651 1.00 82.31 78 ILE A O 1
ATOM 563 N N . LEU A 1 79 ? 4.423 -0.554 -15.462 1.00 84.31 79 LEU A N 1
ATOM 564 C CA . LEU A 1 79 ? 5.589 0.193 -14.985 1.00 84.31 79 LEU A CA 1
ATOM 565 C C . LEU A 1 79 ? 6.483 0.696 -16.126 1.00 84.31 79 LEU A C 1
ATOM 567 O O . LEU A 1 79 ? 7.018 1.801 -16.052 1.00 84.31 79 LEU A O 1
ATOM 571 N N . ALA A 1 80 ? 6.607 -0.083 -17.201 1.00 85.06 80 ALA A N 1
ATOM 572 C CA . ALA A 1 80 ? 7.362 0.286 -18.395 1.00 85.06 80 ALA A CA 1
ATOM 573 C C . ALA A 1 80 ? 6.721 1.427 -19.204 1.00 85.06 80 ALA A C 1
ATOM 575 O O . ALA A 1 80 ? 7.392 2.000 -20.063 1.00 85.06 80 ALA A O 1
ATOM 576 N N . SER A 1 81 ? 5.449 1.756 -18.952 1.00 82.56 81 SER A N 1
ATOM 577 C CA . SER A 1 81 ? 4.777 2.897 -19.585 1.00 82.56 81 SER A CA 1
ATOM 578 C C . SER A 1 81 ? 5.177 4.246 -18.977 1.00 82.56 81 SER A C 1
ATOM 580 O O . SER A 1 81 ? 5.012 5.281 -19.626 1.00 82.56 81 SER A O 1
ATOM 582 N N . PHE A 1 82 ? 5.738 4.254 -17.762 1.00 80.88 82 PHE A N 1
ATOM 583 C CA . PHE A 1 82 ? 6.211 5.472 -17.112 1.00 80.88 82 PHE A CA 1
ATOM 584 C C . PHE A 1 82 ? 7.606 5.860 -17.608 1.00 80.88 82 PHE A C 1
ATOM 586 O O . PHE A 1 82 ? 8.460 5.012 -17.878 1.00 80.88 82 PHE A O 1
ATOM 593 N N . ALA A 1 83 ? 7.867 7.166 -17.688 1.00 84.94 83 ALA A N 1
ATOM 594 C CA . ALA A 1 83 ? 9.205 7.662 -17.983 1.00 84.94 83 ALA A CA 1
ATOM 595 C C . ALA A 1 83 ? 10.188 7.253 -16.864 1.00 84.94 83 ALA A C 1
ATOM 597 O O . ALA A 1 83 ? 9.795 7.231 -15.695 1.00 84.94 83 ALA A O 1
ATOM 598 N N . PRO A 1 84 ? 11.465 6.966 -17.168 1.00 87.06 84 PRO A N 1
ATOM 599 C CA . PRO A 1 84 ? 12.466 6.733 -16.132 1.00 87.06 84 PRO A CA 1
ATOM 600 C C . PRO A 1 84 ? 12.555 7.916 -15.161 1.00 87.06 84 PRO A C 1
ATOM 602 O O . PRO A 1 84 ? 12.566 9.071 -15.587 1.00 87.06 84 PRO A O 1
ATOM 605 N N . GLY A 1 85 ? 12.618 7.641 -13.860 1.00 85.81 85 GLY A N 1
ATOM 606 C CA . GLY A 1 85 ? 12.614 8.685 -12.840 1.00 85.81 85 GLY A CA 1
ATOM 607 C C . GLY A 1 85 ? 12.230 8.192 -11.452 1.00 85.81 85 GLY A C 1
ATOM 608 O O . GLY A 1 85 ? 11.902 7.022 -11.247 1.00 85.81 85 GLY A O 1
ATOM 609 N N . LYS A 1 86 ? 12.300 9.104 -10.481 1.00 85.56 86 LYS A N 1
ATOM 610 C CA . LYS A 1 86 ? 11.901 8.855 -9.095 1.00 85.56 86 LYS A CA 1
ATOM 611 C C . LYS A 1 86 ? 10.425 9.198 -8.922 1.00 85.56 86 LYS A C 1
ATOM 613 O O . LYS A 1 86 ? 10.027 10.323 -9.193 1.00 85.56 86 LYS A O 1
ATOM 618 N N . TYR A 1 87 ? 9.657 8.242 -8.421 1.00 82.50 87 TYR A N 1
ATOM 619 C CA . TYR A 1 87 ? 8.225 8.367 -8.190 1.00 82.50 87 TYR A CA 1
ATOM 620 C C . TYR A 1 87 ? 7.904 8.254 -6.710 1.00 82.50 87 TYR A C 1
ATOM 622 O O . TYR A 1 87 ? 8.559 7.517 -5.969 1.00 82.50 87 TYR A O 1
ATOM 630 N N . GLY A 1 88 ? 6.876 8.973 -6.285 1.00 80.94 88 GLY A N 1
ATOM 631 C CA . GLY A 1 88 ? 6.242 8.763 -4.998 1.00 80.94 88 GLY A CA 1
ATOM 632 C C . GLY A 1 88 ? 5.212 7.636 -5.038 1.00 80.94 88 GLY A C 1
ATOM 633 O O . GLY A 1 88 ? 4.581 7.422 -6.066 1.00 80.94 88 GLY A O 1
ATOM 634 N N . ILE A 1 89 ? 5.041 6.933 -3.921 1.00 80.81 89 ILE A N 1
ATOM 635 C CA . ILE A 1 89 ? 4.043 5.885 -3.694 1.00 80.81 89 ILE A CA 1
ATOM 636 C C . ILE A 1 89 ? 3.039 6.407 -2.668 1.00 80.81 89 ILE A C 1
ATOM 638 O O . ILE A 1 89 ? 3.406 6.707 -1.532 1.00 80.81 89 ILE A O 1
ATOM 642 N N . ASN A 1 90 ? 1.761 6.479 -3.032 1.00 77.69 90 ASN A N 1
ATOM 643 C CA . ASN A 1 90 ? 0.672 6.651 -2.068 1.00 77.69 90 ASN A CA 1
ATOM 644 C C . ASN A 1 90 ? -0.126 5.353 -1.952 1.00 77.69 90 ASN A C 1
ATOM 646 O O . ASN A 1 90 ? -0.503 4.774 -2.970 1.00 77.69 90 ASN A O 1
ATOM 650 N N . VAL A 1 91 ? -0.387 4.926 -0.722 1.00 79.38 91 VAL A N 1
ATOM 651 C CA . VAL A 1 91 ? -1.223 3.773 -0.405 1.00 79.38 91 VAL A CA 1
ATOM 652 C C . VAL A 1 91 ? -2.599 4.278 -0.011 1.00 79.38 91 VAL A C 1
ATOM 654 O O . VAL A 1 91 ? -2.744 4.971 0.995 1.00 79.38 91 VAL A O 1
ATOM 657 N N . VAL A 1 92 ? -3.612 3.909 -0.785 1.00 77.81 92 VAL A N 1
ATOM 658 C CA . VAL A 1 92 ? -4.994 4.330 -0.560 1.00 77.81 92 VAL A CA 1
ATOM 659 C C . VAL A 1 92 ? -5.867 3.127 -0.233 1.00 77.81 92 VAL A C 1
ATOM 661 O O . VAL A 1 92 ? -5.838 2.108 -0.925 1.00 77.81 92 VAL A O 1
ATOM 664 N N . VAL A 1 93 ? -6.683 3.282 0.805 1.00 78.69 93 VAL A N 1
ATOM 665 C CA . VAL A 1 93 ? -7.730 2.343 1.208 1.00 78.69 93 VAL A CA 1
ATOM 666 C C . VAL A 1 93 ? -9.099 2.998 1.057 1.00 78.69 93 VAL A C 1
ATOM 668 O O . VAL A 1 93 ? -9.264 4.200 1.276 1.00 78.69 93 VAL A O 1
ATOM 671 N N . THR A 1 94 ? -10.092 2.205 0.664 1.00 78.06 94 THR A N 1
ATOM 672 C CA . THR A 1 94 ? -11.481 2.655 0.511 1.00 78.06 94 THR A CA 1
ATOM 673 C C . THR A 1 94 ? -12.360 1.886 1.483 1.00 78.06 94 THR A C 1
ATOM 675 O O . THR A 1 94 ? -12.429 0.660 1.431 1.00 78.06 94 THR A O 1
ATOM 678 N N . THR A 1 95 ? -13.041 2.591 2.375 1.00 77.31 95 THR A N 1
ATOM 679 C CA . THR A 1 95 ? -14.141 2.034 3.166 1.00 77.31 95 THR A CA 1
ATOM 680 C C . THR A 1 95 ? -15.465 2.341 2.469 1.00 77.31 95 THR A C 1
ATOM 682 O O . THR A 1 95 ? -15.512 3.062 1.470 1.00 77.31 95 THR A O 1
ATOM 685 N N . THR A 1 96 ? -16.574 1.822 2.990 1.00 74.69 96 THR A N 1
ATOM 686 C CA . THR A 1 96 ? -17.907 2.164 2.465 1.00 74.69 96 THR A CA 1
ATOM 687 C C . THR A 1 96 ? -18.274 3.645 2.637 1.00 74.69 96 THR A C 1
ATOM 689 O O . THR A 1 96 ? -19.209 4.114 1.990 1.00 74.69 96 THR A O 1
ATOM 692 N N . THR A 1 97 ? -17.555 4.391 3.483 1.00 72.88 97 THR A N 1
ATOM 693 C CA . THR A 1 97 ? -17.869 5.786 3.835 1.00 72.88 97 THR A CA 1
ATOM 694 C C . THR A 1 97 ? -16.771 6.786 3.484 1.00 72.88 97 THR A C 1
ATOM 696 O O . THR A 1 97 ? -17.075 7.961 3.286 1.00 72.88 97 THR A O 1
ATOM 699 N N . VAL A 1 98 ? -15.506 6.363 3.422 1.00 72.81 98 VAL A N 1
ATOM 700 C CA . VAL A 1 98 ? -14.347 7.256 3.296 1.00 72.81 98 VAL A CA 1
ATOM 701 C C . VAL A 1 98 ? -13.276 6.626 2.407 1.00 72.81 98 VAL A C 1
ATOM 703 O O . VAL A 1 98 ? -13.039 5.421 2.439 1.00 72.81 98 VAL A O 1
ATOM 706 N N . VAL A 1 99 ? -12.578 7.467 1.646 1.00 74.62 99 VAL A N 1
ATOM 707 C CA . VAL A 1 99 ? -11.320 7.118 0.977 1.00 74.62 99 VAL A CA 1
ATOM 708 C C . VAL A 1 99 ? -10.180 7.764 1.757 1.00 74.62 99 VAL A C 1
ATOM 710 O O . VAL A 1 99 ? -10.233 8.956 2.059 1.00 74.62 99 VAL A O 1
ATOM 713 N N . THR A 1 100 ? -9.156 6.995 2.116 1.00 73.88 100 THR A N 1
ATOM 714 C CA . THR A 1 100 ? -8.006 7.495 2.883 1.00 73.88 100 THR A CA 1
ATOM 715 C C . THR A 1 100 ? -6.709 7.058 2.224 1.00 73.88 100 THR A C 1
ATOM 717 O O . THR A 1 100 ? -6.517 5.873 1.973 1.00 73.88 100 THR A O 1
ATOM 720 N N . GLY A 1 101 ? -5.828 8.022 1.951 1.00 74.19 101 GLY A N 1
ATOM 721 C CA . GLY A 1 101 ? -4.500 7.800 1.386 1.00 74.19 101 GLY A CA 1
ATOM 722 C C . GLY A 1 101 ? -3.396 8.181 2.362 1.00 74.19 101 GLY A C 1
ATOM 723 O O . GLY A 1 101 ? -3.525 9.166 3.088 1.00 74.19 101 GLY A O 1
ATOM 724 N N . VAL A 1 102 ? -2.307 7.419 2.363 1.00 76.44 102 VAL A N 1
ATOM 725 C CA . VAL A 1 102 ? -1.101 7.683 3.154 1.00 76.44 102 VAL A CA 1
ATOM 726 C C . VAL A 1 102 ? 0.145 7.567 2.283 1.00 76.44 102 VAL A C 1
ATOM 728 O O . VAL A 1 102 ? 0.203 6.780 1.339 1.00 76.44 102 VAL A O 1
ATOM 731 N N . TRP A 1 103 ? 1.162 8.365 2.595 1.00 78.25 103 TRP A N 1
ATOM 732 C CA . TRP A 1 103 ? 2.460 8.276 1.934 1.00 78.25 103 TRP A CA 1
ATOM 733 C C . TRP A 1 103 ? 3.149 6.943 2.251 1.00 78.25 103 TRP A C 1
ATOM 735 O O . TRP A 1 103 ? 3.301 6.589 3.418 1.00 78.25 103 TRP A O 1
ATOM 745 N N . GLY A 1 104 ? 3.566 6.222 1.209 1.00 77.12 104 GLY A N 1
ATOM 746 C CA . GLY A 1 104 ? 4.227 4.917 1.294 1.00 77.12 104 GLY A CA 1
ATOM 747 C C . GLY A 1 104 ? 5.728 4.940 0.988 1.00 77.12 104 GLY A C 1
ATOM 748 O O . GLY A 1 104 ? 6.393 3.930 1.192 1.00 77.12 104 GLY A O 1
ATOM 749 N N . GLY A 1 105 ? 6.278 6.065 0.517 1.00 82.69 105 GLY A N 1
ATOM 750 C CA . GLY A 1 105 ? 7.699 6.211 0.181 1.00 82.69 105 GLY A CA 1
ATOM 751 C C . GLY A 1 105 ? 7.944 6.461 -1.306 1.00 82.69 105 GLY A C 1
ATOM 752 O O . GLY A 1 105 ? 7.045 6.867 -2.031 1.00 82.69 105 GLY A O 1
ATOM 753 N N . THR A 1 106 ? 9.174 6.243 -1.774 1.00 85.94 106 THR A N 1
ATOM 754 C CA . THR A 1 106 ? 9.565 6.506 -3.171 1.00 85.94 106 THR A CA 1
ATOM 755 C C . THR A 1 106 ? 10.135 5.274 -3.850 1.00 85.94 106 THR A C 1
ATOM 757 O O . THR A 1 106 ? 10.815 4.485 -3.198 1.00 85.94 106 THR A O 1
ATOM 760 N N . VAL A 1 107 ? 9.967 5.179 -5.167 1.00 86.75 107 VAL A N 1
ATOM 761 C CA . VAL A 1 107 ? 10.547 4.137 -6.021 1.00 86.75 107 VAL A CA 1
ATOM 762 C C . VAL A 1 107 ? 11.252 4.754 -7.228 1.00 86.75 107 VAL A C 1
ATOM 764 O O . VAL A 1 107 ? 10.863 5.821 -7.699 1.00 86.75 107 VAL A O 1
ATOM 767 N N . LEU A 1 108 ? 12.307 4.105 -7.718 1.00 88.19 108 LEU A N 1
ATOM 768 C CA . LEU A 1 108 ? 12.998 4.489 -8.948 1.00 88.19 108 LEU A CA 1
ATOM 769 C C . LEU A 1 108 ? 12.548 3.570 -10.085 1.00 88.19 108 LEU A C 1
ATOM 771 O O . LEU A 1 108 ? 12.598 2.349 -9.944 1.00 88.19 108 LEU A O 1
ATOM 775 N N . LEU A 1 109 ? 12.112 4.157 -11.198 1.00 86.75 109 LEU A N 1
ATOM 776 C CA . LEU A 1 109 ? 11.788 3.434 -12.423 1.00 86.75 109 LEU A CA 1
ATOM 777 C C . LEU A 1 109 ? 12.853 3.703 -13.505 1.00 86.75 109 LEU A C 1
ATOM 779 O O . LEU A 1 109 ? 13.310 4.842 -13.622 1.00 86.75 109 LEU A O 1
ATOM 783 N N . PRO A 1 110 ? 13.225 2.702 -14.328 1.00 88.44 110 PRO A N 1
ATOM 784 C CA . PRO A 1 110 ? 12.801 1.304 -14.238 1.00 88.44 110 PRO A CA 1
ATOM 785 C C . PRO A 1 110 ? 13.357 0.623 -12.977 1.00 88.44 110 PRO A C 1
ATOM 787 O O . PRO A 1 110 ? 14.447 0.954 -12.508 1.00 88.44 110 PRO A O 1
ATOM 790 N N . LEU A 1 111 ? 12.595 -0.330 -12.436 1.00 86.56 111 LEU A N 1
ATOM 791 C CA . LEU A 1 111 ? 13.010 -1.102 -11.264 1.00 86.56 111 LEU A CA 1
ATOM 792 C C . LEU A 1 111 ? 14.330 -1.845 -11.521 1.00 86.56 111 LEU A C 1
ATOM 794 O O . LEU A 1 111 ? 14.649 -2.202 -12.657 1.00 86.56 111 LEU A O 1
ATOM 798 N N . GLY A 1 112 ? 15.096 -2.073 -10.454 1.00 75.62 112 GLY A N 1
ATOM 799 C CA . GLY A 1 112 ? 16.384 -2.769 -10.524 1.00 75.62 112 GLY A CA 1
ATOM 800 C C . GLY A 1 112 ? 17.554 -1.891 -10.978 1.00 75.62 112 GLY A C 1
ATOM 801 O O . GLY A 1 112 ? 18.669 -2.390 -11.115 1.00 75.62 112 GLY A O 1
ATOM 802 N N . THR A 1 113 ? 17.333 -0.590 -11.179 1.00 65.38 113 THR A N 1
ATOM 803 C CA . THR A 1 113 ? 18.419 0.385 -11.322 1.00 65.38 113 THR A CA 1
ATOM 804 C C . THR A 1 113 ? 18.940 0.779 -9.937 1.00 65.38 113 THR A C 1
ATOM 806 O O . THR A 1 113 ? 18.181 1.214 -9.072 1.00 65.38 113 THR A O 1
ATOM 809 N N . SER A 1 114 ? 20.234 0.563 -9.687 1.00 56.91 114 SER A N 1
ATOM 810 C CA . SER A 1 114 ? 20.910 1.047 -8.478 1.00 56.91 114 SER A CA 1
ATOM 811 C C . SER A 1 114 ? 21.145 2.556 -8.579 1.00 56.91 114 SER A C 1
ATOM 813 O O . SER A 1 114 ? 21.485 3.037 -9.661 1.00 56.91 114 SER A O 1
ATOM 815 N N . GLN A 1 115 ? 20.962 3.276 -7.464 1.00 52.44 115 GLN A N 1
ATOM 816 C CA . GLN A 1 115 ? 21.390 4.675 -7.321 1.00 52.44 115 GLN A CA 1
ATOM 817 C C . GLN A 1 115 ? 22.895 4.837 -7.529 1.00 52.44 115 GLN A C 1
ATOM 819 O O . GLN A 1 115 ? 23.641 3.909 -7.140 1.00 52.44 115 GLN A O 1
#

Sequence (115 aa):
MRGGQDLEVSALLRNSTKSHILLVNGAQCPLFVRLFADPTGEPSGSLDGSMACASRGPTLDLAPGDTVALTRTLPADILASFAPGKYGINVVVTTTTVVTGVWGGTVLLPLGTSQ

pLDDT: mean 75.44, std 13.93, range [38.38, 95.81]

Radius of gyration: 15.22 Å; chains: 1; bounding box: 42×27×42 Å